Protein AF-A0A8I1MK74-F1 (afdb_monomer)

Radius of gyration: 14.46 Å; Cα contacts (8 Å, |Δi|>4): 81; chains: 1; bounding box: 32×21×44 Å

pLDDT: mean 72.02, std 16.6, range [35.06, 95.06]

Nearest PDB structures (foldseek):
  3w62-assembly1_A-2  TM=9.151E-01  e=6.098E-03  Magnetospirillum gryphiswaldense MSR-1
  3w5z-assembly1_A-2  TM=9.237E-01  e=6.098E-03  Magnetospirillum gryphiswaldense MSR-1
  3w60-assembly1_A-2  TM=9.202E-01  e=6.964E-03  Magnetospirillum gryphiswaldense MSR-1
  6ha2-assembly1_A-2  TM=9.272E-01  e=8.498E-03  Magnetospirillum gryphiswaldense
  8f6f-assembly1_B  TM=8.575E-01  e=4.997E-03  Shewanella oneidensis

Structure (mmCIF, N/CA/C/O backbone):
data_AF-A0A8I1MK74-F1
#
_entry.id   AF-A0A8I1MK74-F1
#
loop_
_atom_site.group_PDB
_atom_site.id
_atom_site.type_symbol
_atom_site.label_atom_id
_atom_site.label_alt_id
_atom_site.label_comp_id
_atom_site.label_asym_id
_atom_site.label_entity_id
_atom_site.label_seq_id
_atom_site.pdbx_PDB_ins_code
_atom_site.Cartn_x
_atom_site.Cartn_y
_atom_site.Cartn_z
_atom_site.occupancy
_atom_site.B_iso_or_equiv
_atom_site.auth_seq_id
_atom_site.auth_comp_id
_atom_site.auth_asym_id
_atom_site.auth_atom_id
_atom_site.pdbx_PDB_model_num
ATOM 1 N N . MET A 1 1 ? 17.708 -1.794 -34.197 1.00 35.06 1 MET A N 1
ATOM 2 C CA . MET A 1 1 ? 17.678 -1.656 -32.723 1.00 35.06 1 MET A CA 1
ATOM 3 C C . MET A 1 1 ? 16.644 -0.590 -32.349 1.00 35.06 1 MET A C 1
ATOM 5 O O . MET A 1 1 ? 16.993 0.560 -32.130 1.00 35.06 1 MET A O 1
ATOM 9 N N . LEU A 1 2 ? 15.353 -0.946 -32.379 1.00 39.16 2 LEU A N 1
ATOM 10 C CA . LEU A 1 2 ? 14.216 -0.016 -32.220 1.00 39.16 2 LEU A CA 1
ATOM 11 C C . LEU A 1 2 ? 13.437 -0.265 -30.912 1.00 39.16 2 LEU A C 1
ATOM 13 O O . LEU A 1 2 ? 12.263 0.054 -30.824 1.00 39.16 2 LEU A O 1
ATOM 17 N N . ILE A 1 3 ? 14.066 -0.867 -29.899 1.00 43.25 3 ILE A N 1
ATOM 18 C CA . ILE A 1 3 ? 13.377 -1.205 -28.638 1.00 43.25 3 ILE A CA 1
ATOM 19 C C . ILE A 1 3 ? 13.550 -0.088 -27.594 1.00 43.25 3 ILE A C 1
ATOM 21 O O . ILE A 1 3 ? 12.657 0.169 -26.795 1.00 43.25 3 ILE A O 1
ATOM 25 N N . LEU A 1 4 ? 14.643 0.682 -27.664 1.00 36.25 4 LEU A N 1
ATOM 26 C CA . LEU A 1 4 ? 14.938 1.716 -26.666 1.00 36.25 4 LEU A CA 1
ATOM 27 C C . LEU A 1 4 ? 14.102 3.000 -26.830 1.00 36.25 4 LEU A C 1
ATOM 29 O O . LEU A 1 4 ? 13.869 3.706 -25.855 1.00 36.25 4 LEU A O 1
ATOM 33 N N . LYS A 1 5 ? 13.631 3.312 -28.047 1.00 44.97 5 LYS A N 1
ATOM 34 C CA . LYS A 1 5 ? 12.840 4.531 -28.302 1.00 44.97 5 LYS A CA 1
ATOM 35 C C . LYS A 1 5 ? 11.390 4.419 -27.824 1.00 44.97 5 LYS A C 1
ATOM 37 O O . LYS A 1 5 ? 10.876 5.413 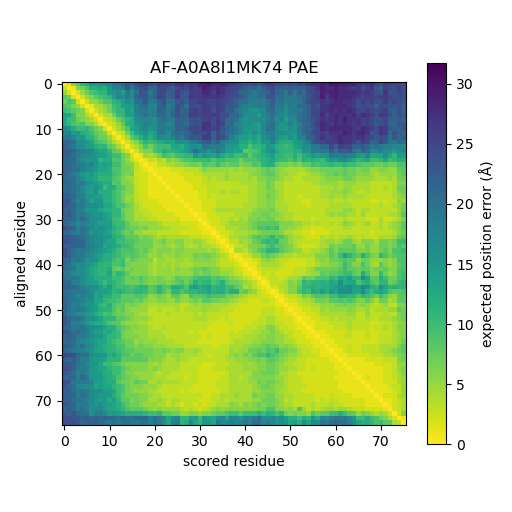-27.330 1.00 44.97 5 LYS A O 1
ATOM 42 N N . GLY A 1 6 ? 10.759 3.246 -27.926 1.00 37.25 6 GLY A N 1
ATOM 43 C CA . GLY A 1 6 ? 9.370 3.041 -27.485 1.00 37.25 6 GLY A CA 1
ATOM 44 C C . GLY A 1 6 ? 9.227 3.085 -25.962 1.00 37.25 6 GLY A C 1
ATOM 45 O O . GLY A 1 6 ? 8.430 3.858 -25.442 1.00 37.25 6 GLY A O 1
ATOM 46 N N . ALA A 1 7 ? 10.096 2.360 -25.249 1.00 44.66 7 ALA A N 1
ATOM 47 C CA . ALA A 1 7 ? 10.131 2.355 -23.785 1.00 44.66 7 ALA A CA 1
ATOM 48 C C . ALA A 1 7 ? 10.480 3.729 -23.179 1.00 44.66 7 ALA A C 1
ATOM 50 O O . ALA A 1 7 ? 10.077 4.034 -22.063 1.00 44.66 7 ALA A O 1
ATOM 51 N N . LEU A 1 8 ? 11.220 4.573 -23.910 1.00 41.84 8 LEU A N 1
ATOM 52 C CA . LEU A 1 8 ? 11.539 5.935 -23.476 1.00 41.84 8 LEU A CA 1
ATOM 53 C C . LEU A 1 8 ? 10.395 6.929 -23.744 1.00 41.84 8 LEU A C 1
ATOM 55 O O . LEU A 1 8 ? 10.271 7.900 -23.003 1.00 41.84 8 LEU A O 1
ATOM 59 N N . HIS A 1 9 ? 9.577 6.701 -24.777 1.00 42.09 9 HIS A N 1
ATOM 60 C CA . HIS A 1 9 ? 8.473 7.593 -25.150 1.00 42.09 9 HIS A CA 1
ATOM 61 C C . HIS A 1 9 ? 7.275 7.457 -24.196 1.00 42.09 9 HIS A C 1
ATOM 63 O O . HIS A 1 9 ? 6.749 8.470 -23.753 1.00 42.09 9 HIS A O 1
ATOM 69 N N . ASP A 1 10 ? 6.915 6.232 -23.793 1.00 45.78 10 ASP A N 1
ATOM 70 C CA . ASP A 1 10 ? 5.821 5.977 -22.830 1.00 45.78 10 ASP A CA 1
ATOM 71 C C . ASP A 1 10 ? 6.106 6.592 -21.444 1.00 45.78 10 ASP A C 1
ATOM 73 O O . ASP A 1 10 ? 5.237 7.158 -20.782 1.00 45.78 10 ASP A O 1
ATOM 77 N N . VAL A 1 11 ? 7.375 6.567 -21.032 1.00 46.75 11 VAL A N 1
ATOM 78 C CA . VAL A 1 11 ? 7.859 7.062 -19.733 1.00 46.75 11 VAL A CA 1
ATOM 79 C C . VAL A 1 11 ? 7.827 8.595 -19.613 1.00 46.75 11 VAL A C 1
ATOM 81 O O . VAL A 1 11 ? 7.856 9.124 -18.498 1.00 46.75 11 VAL A O 1
ATOM 84 N N . LEU A 1 12 ? 7.754 9.315 -20.736 1.00 49.44 12 LEU A N 1
ATOM 85 C CA . LEU A 1 12 ? 7.669 10.779 -20.768 1.00 49.44 12 LEU A CA 1
ATOM 86 C C . LEU A 1 12 ? 6.222 11.297 -20.667 1.00 49.44 12 LEU A C 1
ATOM 88 O O . LEU A 1 12 ? 6.036 12.431 -20.236 1.00 49.44 12 LEU A O 1
ATOM 92 N N . ASP A 1 13 ? 5.214 10.471 -20.975 1.00 50.56 13 ASP A N 1
ATOM 93 C CA . ASP A 1 13 ? 3.790 10.863 -21.003 1.00 50.56 13 ASP A CA 1
ATOM 94 C C . ASP A 1 13 ? 3.007 10.473 -19.726 1.00 50.56 13 ASP A C 1
ATOM 96 O O . ASP A 1 13 ? 1.790 10.640 -19.628 1.00 50.56 13 ASP A O 1
ATOM 100 N N . GLY A 1 14 ? 3.688 9.926 -18.711 1.00 52.41 14 GLY A N 1
ATOM 101 C CA . GLY A 1 14 ? 3.062 9.522 -17.444 1.00 52.41 14 GLY A CA 1
ATOM 102 C C . GLY A 1 14 ? 2.213 8.246 -17.524 1.00 52.41 14 GLY A C 1
ATOM 103 O O . GLY A 1 14 ? 1.531 7.905 -16.551 1.00 52.41 14 GLY A O 1
ATOM 104 N N . LYS A 1 15 ? 2.267 7.518 -18.648 1.00 52.88 15 LYS A N 1
ATOM 105 C CA . LYS A 1 15 ? 1.733 6.160 -18.777 1.00 52.88 15 LYS A CA 1
ATOM 106 C C . LYS A 1 15 ? 2.872 5.161 -18.649 1.00 52.88 15 LYS A C 1
ATOM 108 O O . LYS A 1 15 ? 3.757 5.063 -19.486 1.00 52.88 15 LYS A O 1
ATOM 113 N N . VAL A 1 16 ? 2.836 4.408 -17.561 1.00 58.75 16 VAL A N 1
ATOM 114 C CA . VAL A 1 16 ? 3.683 3.229 -17.397 1.00 58.75 16 VAL A CA 1
ATOM 115 C C . VAL A 1 16 ? 3.394 2.278 -18.560 1.00 58.75 16 VAL A C 1
ATOM 117 O O . VAL A 1 16 ? 2.220 2.041 -18.853 1.00 58.75 16 VAL A O 1
ATOM 120 N N . SER A 1 17 ? 4.430 1.753 -19.223 1.00 63.69 17 SER A N 1
ATOM 121 C CA . SER A 1 17 ? 4.239 0.735 -20.261 1.00 63.69 17 SER A CA 1
ATOM 122 C C . SER A 1 17 ? 3.426 -0.435 -19.692 1.00 63.69 17 SER A C 1
ATOM 124 O O . SER A 1 17 ? 3.530 -0.752 -18.503 1.00 63.69 17 SER A O 1
ATOM 126 N N . GLY A 1 18 ? 2.594 -1.071 -20.522 1.00 64.88 18 GLY A N 1
ATOM 127 C CA . GLY A 1 18 ? 1.660 -2.113 -20.068 1.00 64.88 18 GLY A CA 1
ATOM 128 C C . GLY A 1 18 ? 2.323 -3.228 -19.249 1.00 64.88 18 GLY A C 1
ATOM 129 O O . GLY A 1 18 ? 1.743 -3.691 -18.269 1.00 64.88 18 GLY A O 1
ATOM 130 N N . ASP A 1 19 ? 3.565 -3.579 -19.587 1.00 67.56 19 ASP A N 1
ATOM 131 C CA . ASP A 1 19 ? 4.344 -4.611 -18.898 1.00 67.56 19 ASP A CA 1
ATOM 132 C C . ASP A 1 19 ? 4.724 -4.204 -17.466 1.00 67.56 19 ASP A C 1
ATOM 134 O O . ASP A 1 19 ? 4.497 -4.959 -16.522 1.00 67.56 19 ASP A O 1
ATOM 138 N N . ILE A 1 20 ? 5.226 -2.978 -17.276 1.00 70.38 20 ILE A N 1
ATOM 139 C CA . ILE A 1 20 ? 5.594 -2.466 -15.946 1.00 70.38 20 ILE A CA 1
ATOM 140 C C . ILE A 1 20 ? 4.324 -2.252 -15.104 1.00 70.38 20 ILE A C 1
ATOM 142 O O . ILE A 1 20 ? 4.314 -2.517 -13.904 1.00 70.38 20 ILE A O 1
ATOM 146 N N . HIS A 1 21 ? 3.218 -1.826 -15.723 1.00 73.50 21 HIS A N 1
ATOM 147 C CA . HIS A 1 21 ? 1.933 -1.716 -15.033 1.00 73.50 21 HIS A CA 1
ATOM 148 C C . HIS A 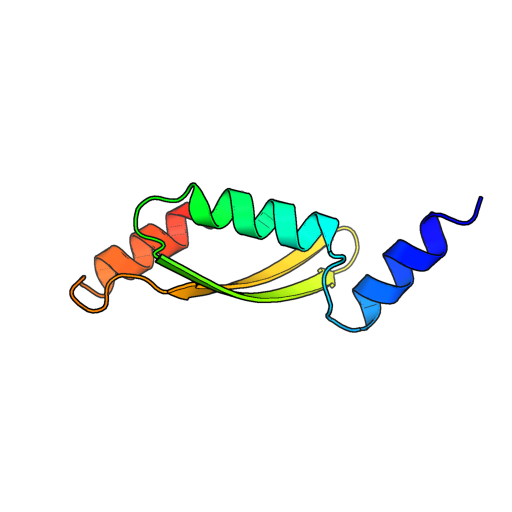1 21 ? 1.444 -3.080 -14.527 1.00 73.50 21 HIS A C 1
ATOM 150 O O . HIS A 1 21 ? 0.970 -3.179 -13.396 1.00 73.50 21 HIS A O 1
ATOM 156 N N . ALA A 1 22 ? 1.554 -4.128 -15.346 1.00 75.62 22 ALA A N 1
ATOM 157 C CA . ALA A 1 22 ? 1.174 -5.482 -14.960 1.00 75.62 22 ALA A CA 1
ATOM 158 C C . ALA A 1 22 ? 2.033 -6.007 -13.801 1.00 75.62 22 ALA A C 1
ATOM 160 O O . ALA A 1 22 ? 1.490 -6.584 -12.862 1.00 75.62 22 ALA A O 1
ATOM 161 N N . GLU A 1 23 ? 3.343 -5.750 -13.822 1.00 79.19 23 GLU A N 1
ATOM 162 C CA . GLU A 1 23 ? 4.257 -6.133 -12.741 1.00 79.19 23 GLU A CA 1
ATOM 163 C C . GLU A 1 23 ? 3.910 -5.430 -11.419 1.00 79.19 23 GLU A C 1
ATOM 165 O O . GLU A 1 23 ? 3.750 -6.083 -10.386 1.00 79.19 23 GLU A O 1
ATOM 170 N N . ILE A 1 24 ? 3.692 -4.111 -11.456 1.00 77.81 24 ILE A N 1
ATOM 171 C CA . ILE A 1 24 ? 3.294 -3.333 -10.274 1.00 77.81 24 ILE A CA 1
ATOM 172 C C . ILE A 1 24 ? 1.921 -3.787 -9.765 1.00 77.81 24 ILE A C 1
ATOM 174 O O . ILE A 1 24 ? 1.727 -3.918 -8.557 1.00 77.81 24 ILE A O 1
ATOM 178 N N . ALA A 1 25 ? 0.962 -4.047 -10.658 1.00 78.88 25 ALA A N 1
ATOM 179 C CA . ALA A 1 25 ? -0.361 -4.535 -10.280 1.00 78.88 25 ALA A CA 1
ATOM 180 C C . ALA A 1 25 ? -0.296 -5.932 -9.644 1.00 78.88 25 ALA A C 1
ATOM 182 O O . ALA A 1 25 ? -0.973 -6.173 -8.645 1.00 78.88 25 ALA A O 1
ATOM 183 N N . ALA A 1 26 ? 0.536 -6.831 -10.175 1.00 82.38 26 ALA A N 1
ATOM 184 C CA . ALA A 1 26 ? 0.745 -8.161 -9.611 1.00 82.38 26 ALA A CA 1
ATOM 185 C C . ALA A 1 26 ? 1.392 -8.083 -8.221 1.00 82.38 26 ALA A C 1
ATOM 187 O O . ALA A 1 26 ? 0.926 -8.728 -7.281 1.00 82.38 26 ALA A O 1
ATOM 188 N N . TYR A 1 27 ? 2.409 -7.231 -8.058 1.00 83.62 27 TYR A N 1
ATOM 189 C CA . TYR A 1 27 ? 3.011 -6.966 -6.754 1.00 83.62 27 TYR A CA 1
ATOM 190 C C . TYR A 1 27 ? 1.984 -6.395 -5.769 1.00 83.62 27 TYR A C 1
ATOM 192 O O . TYR A 1 27 ? 1.845 -6.895 -4.654 1.00 83.62 27 TYR A O 1
ATOM 200 N N . ALA A 1 28 ? 1.200 -5.404 -6.189 1.00 82.44 28 ALA A N 1
ATOM 201 C CA . ALA A 1 28 ? 0.176 -4.788 -5.360 1.00 82.44 28 ALA A CA 1
ATOM 202 C C . ALA A 1 28 ? -0.887 -5.791 -4.883 1.00 82.44 28 ALA A C 1
ATOM 204 O O . ALA A 1 28 ? -1.280 -5.757 -3.719 1.00 82.44 28 ALA A O 1
ATOM 205 N N . GLN A 1 29 ? -1.310 -6.713 -5.753 1.00 83.81 29 GLN A N 1
ATOM 206 C CA . GLN A 1 29 ? -2.235 -7.797 -5.403 1.00 83.81 29 GLN A CA 1
ATOM 207 C C . GLN A 1 29 ? -1.623 -8.828 -4.444 1.00 83.81 29 GLN A C 1
ATOM 209 O O . GLN A 1 29 ? -2.357 -9.493 -3.718 1.00 83.81 29 GLN A O 1
ATOM 214 N N . SER A 1 30 ? -0.293 -8.957 -4.405 1.00 85.56 30 SER A N 1
ATOM 215 C CA . SER A 1 30 ? 0.387 -9.841 -3.449 1.00 85.56 30 SER A CA 1
ATOM 216 C C . SER A 1 30 ? 0.392 -9.294 -2.013 1.00 85.56 30 SER A C 1
ATOM 218 O O . SER A 1 30 ? 0.579 -10.052 -1.058 1.00 85.56 30 SER A O 1
ATOM 220 N N . VAL A 1 31 ? 0.161 -7.989 -1.830 1.00 85.25 31 VAL A N 1
ATOM 221 C CA . VAL A 1 31 ? 0.126 -7.362 -0.505 1.00 85.25 31 VAL A CA 1
ATOM 222 C C . VAL A 1 31 ? -1.236 -7.598 0.146 1.00 85.25 31 VAL A C 1
ATOM 224 O O . VAL A 1 31 ? -2.263 -7.059 -0.266 1.00 85.25 31 VAL A O 1
ATOM 227 N N . ALA A 1 32 ? -1.236 -8.378 1.227 1.00 85.69 32 ALA A N 1
ATOM 228 C CA . ALA A 1 32 ? -2.438 -8.648 2.007 1.00 85.69 32 ALA A CA 1
ATOM 229 C C . ALA A 1 32 ? -3.109 -7.348 2.497 1.00 85.69 32 ALA A C 1
ATOM 231 O O . ALA A 1 32 ? -2.473 -6.514 3.146 1.00 85.69 32 ALA A O 1
ATOM 232 N N . GLY A 1 33 ? -4.407 -7.212 2.215 1.00 84.75 33 GLY A N 1
ATOM 233 C CA . GLY A 1 33 ? -5.223 -6.042 2.569 1.00 84.75 33 GLY A CA 1
ATOM 234 C C . GLY A 1 33 ? -5.536 -5.110 1.395 1.00 84.75 33 GLY A C 1
ATOM 235 O O . GLY A 1 33 ? -6.379 -4.225 1.533 1.00 84.75 33 GLY A O 1
ATOM 236 N N . VAL A 1 34 ? -4.917 -5.328 0.233 1.00 86.06 34 VAL A N 1
ATOM 237 C CA . VAL A 1 34 ? -5.197 -4.576 -0.996 1.00 86.06 34 VAL A CA 1
ATOM 238 C C . VAL A 1 34 ? -6.341 -5.239 -1.747 1.00 86.06 34 VAL A C 1
ATOM 240 O O . VAL A 1 34 ? -6.282 -6.422 -2.069 1.00 86.06 34 VAL A O 1
ATOM 243 N N . LYS A 1 35 ? -7.399 -4.473 -2.016 1.00 83.06 35 LYS A N 1
ATOM 244 C CA . LYS A 1 35 ? -8.596 -4.949 -2.719 1.00 83.06 35 LYS A CA 1
ATOM 245 C C . LYS A 1 35 ? -8.541 -4.657 -4.213 1.00 83.06 35 LYS A C 1
ATOM 247 O O . LYS A 1 35 ? -8.886 -5.517 -5.013 1.00 83.06 35 LYS A O 1
ATOM 252 N N . VAL A 1 36 ? -8.147 -3.438 -4.585 1.00 79.50 36 VAL A N 1
ATOM 253 C CA . VAL A 1 36 ? -8.151 -2.966 -5.979 1.00 79.50 36 VAL A CA 1
ATOM 254 C C . VAL A 1 36 ? -7.005 -1.981 -6.197 1.00 79.50 36 VAL A C 1
ATOM 256 O O . VAL A 1 36 ? -6.719 -1.158 -5.329 1.00 79.50 36 VAL A O 1
ATOM 259 N N . THR A 1 37 ? -6.378 -2.031 -7.370 1.00 77.88 37 THR A N 1
ATOM 260 C CA . THR A 1 37 ? -5.460 -1.003 -7.874 1.00 77.88 37 THR A CA 1
ATOM 261 C C . THR A 1 37 ? -6.199 -0.147 -8.906 1.00 77.88 37 THR A C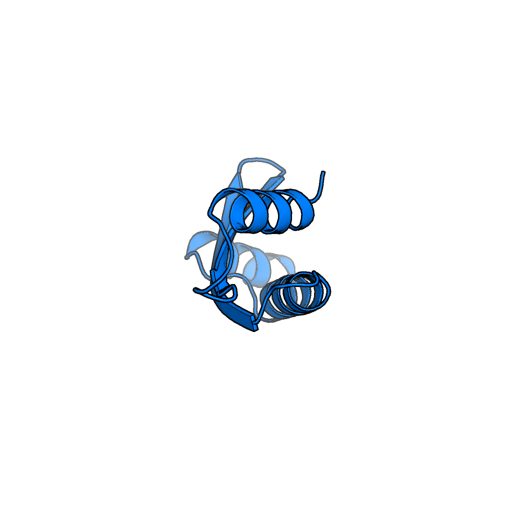 1
ATOM 263 O O . THR A 1 37 ? -6.793 -0.684 -9.836 1.00 77.88 37 THR A O 1
ATOM 266 N N . GLU A 1 38 ? -6.228 1.180 -8.739 1.00 72.44 38 GLU A N 1
ATOM 267 C CA . GLU A 1 38 ? -7.001 2.064 -9.639 1.00 72.44 38 GLU A CA 1
ATOM 268 C C . GLU A 1 38 ? -6.098 2.873 -10.571 1.00 72.44 38 GLU A C 1
ATOM 270 O O . GLU A 1 38 ? -6.213 2.803 -11.792 1.00 72.44 38 GLU A O 1
ATOM 275 N N . LYS A 1 39 ? -5.192 3.665 -9.995 1.00 70.88 39 LYS A N 1
ATOM 276 C CA . LYS A 1 39 ? -4.312 4.563 -10.745 1.00 70.88 39 LYS A CA 1
ATOM 277 C C . LYS A 1 39 ? -2.878 4.163 -1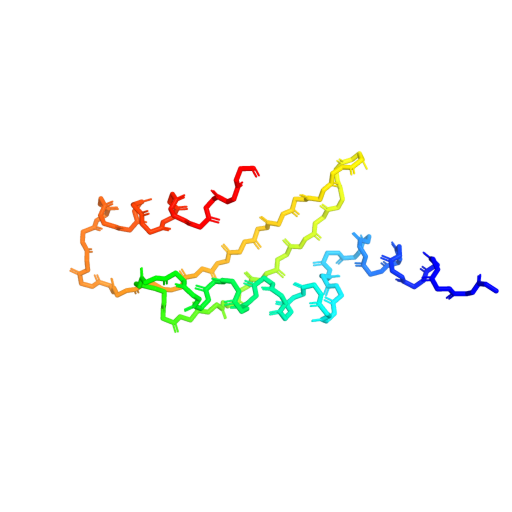0.487 1.00 70.88 39 LYS A C 1
ATOM 279 O O . LYS A 1 39 ? -2.464 4.120 -9.337 1.00 70.88 39 LYS A O 1
ATOM 284 N N . CYS A 1 40 ? -2.130 3.916 -11.552 1.00 72.38 40 CYS A N 1
ATOM 285 C CA . CYS A 1 40 ? -0.692 3.715 -11.499 1.00 72.38 40 CYS A CA 1
ATOM 286 C C . CYS A 1 40 ? -0.044 4.690 -12.482 1.00 72.38 40 CYS A C 1
ATOM 288 O O . CYS A 1 40 ? -0.279 4.627 -13.689 1.00 72.38 40 CYS A O 1
ATOM 290 N N . ARG A 1 41 ? 0.737 5.628 -11.952 1.00 70.44 41 ARG A N 1
ATOM 291 C CA . ARG A 1 41 ? 1.490 6.622 -12.717 1.00 70.44 41 ARG A CA 1
ATOM 292 C C . ARG A 1 41 ? 2.959 6.425 -12.428 1.00 70.44 41 ARG A C 1
ATOM 294 O O . ARG A 1 41 ? 3.361 6.389 -11.275 1.00 70.44 41 ARG A O 1
ATOM 301 N N . GLY A 1 42 ? 3.763 6.315 -13.470 1.00 72.75 42 GLY A N 1
ATOM 302 C CA . GLY A 1 42 ? 5.205 6.197 -13.339 1.00 72.75 42 GLY A CA 1
ATOM 303 C C . GLY A 1 42 ? 5.872 7.333 -14.077 1.00 72.75 42 GLY A C 1
ATOM 304 O O . GLY A 1 42 ? 5.430 7.734 -15.152 1.00 72.75 42 GLY A O 1
ATOM 305 N N . ARG A 1 43 ? 6.934 7.858 -13.481 1.00 69.81 43 ARG A N 1
ATOM 306 C CA . ARG A 1 43 ? 7.788 8.872 -14.086 1.00 69.81 43 ARG A CA 1
ATOM 307 C C . ARG A 1 43 ? 9.241 8.518 -13.842 1.00 69.81 43 ARG A C 1
ATOM 309 O O . ARG A 1 43 ? 9.608 8.017 -12.778 1.00 69.81 43 ARG A O 1
ATOM 316 N N . ARG A 1 44 ? 10.098 8.828 -14.805 1.00 67.94 44 ARG A N 1
ATOM 317 C CA . ARG A 1 44 ? 11.543 8.710 -14.611 1.00 67.94 44 ARG A CA 1
ATOM 318 C C . ARG A 1 44 ? 12.056 9.875 -13.776 1.00 67.94 44 ARG A C 1
ATOM 320 O O . ARG A 1 44 ? 11.688 11.021 -14.014 1.00 67.94 44 ARG A O 1
ATOM 327 N N . SER A 1 45 ? 12.936 9.584 -12.830 1.00 68.06 45 SER A N 1
ATOM 328 C CA . SER A 1 45 ? 13.636 10.585 -12.031 1.00 68.06 45 SER A CA 1
ATOM 329 C C . SER A 1 45 ? 15.130 10.289 -12.073 1.00 68.06 45 SER A C 1
ATOM 331 O O . SER A 1 45 ? 15.631 9.425 -11.353 1.00 68.06 45 SER A O 1
ATOM 333 N N . GLY A 1 46 ? 15.844 10.973 -12.972 1.00 74.69 46 GLY A N 1
ATOM 334 C CA . GLY A 1 46 ? 17.260 10.714 -13.240 1.00 74.69 46 GLY A CA 1
ATOM 335 C C . GLY A 1 46 ? 17.499 9.279 -13.728 1.00 74.69 46 GLY A C 1
ATOM 336 O O . GLY A 1 46 ? 16.982 8.865 -14.770 1.00 74.69 46 GLY A O 1
ATOM 337 N N . ILE A 1 47 ? 18.284 8.517 -12.964 1.00 73.50 47 ILE A N 1
ATOM 338 C CA . ILE A 1 47 ? 18.546 7.090 -13.220 1.00 73.50 47 ILE A CA 1
ATOM 339 C C . ILE A 1 47 ? 17.471 6.158 -12.643 1.00 73.50 47 ILE A C 1
ATOM 341 O O . ILE A 1 47 ? 17.455 4.982 -12.988 1.00 73.50 47 ILE A O 1
ATOM 345 N 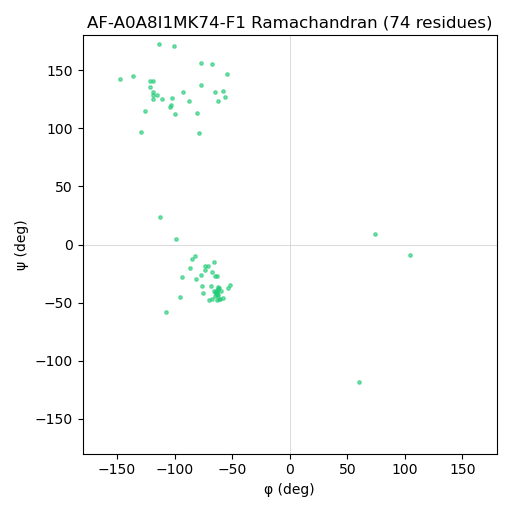N . GLY A 1 48 ? 16.583 6.669 -11.787 1.00 66.06 48 GLY A N 1
ATOM 346 C CA . GLY A 1 48 ? 15.542 5.892 -11.121 1.00 66.06 48 GLY A CA 1
ATOM 347 C C . GLY A 1 48 ? 14.163 6.039 -11.761 1.00 66.06 48 GLY A C 1
ATOM 348 O O . GLY A 1 48 ? 13.923 6.902 -12.614 1.00 66.06 48 GLY A O 1
ATOM 349 N N . PHE A 1 49 ? 13.235 5.206 -11.302 1.00 71.00 49 PHE 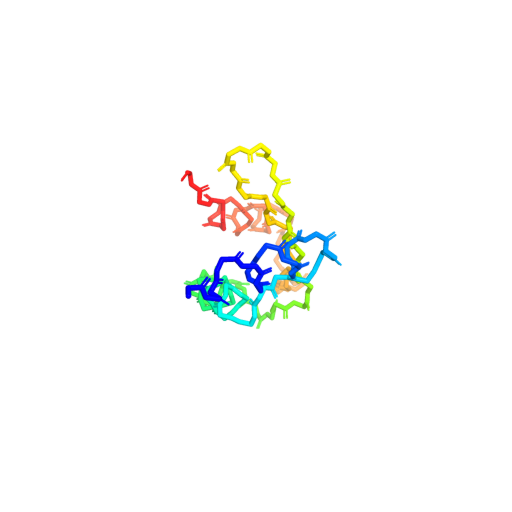A N 1
ATOM 350 C CA . PHE A 1 49 ? 11.822 5.252 -11.662 1.00 71.00 49 PHE A CA 1
ATOM 351 C C . PHE A 1 49 ? 10.998 5.503 -10.398 1.00 71.00 49 PHE A C 1
ATOM 353 O O . PHE A 1 49 ? 11.224 4.864 -9.375 1.00 71.00 49 PHE A O 1
ATOM 360 N N . ILE A 1 50 ? 10.080 6.465 -10.452 1.00 74.06 50 ILE A N 1
ATOM 361 C CA . ILE A 1 50 ? 9.154 6.769 -9.360 1.00 74.06 50 ILE A CA 1
ATOM 362 C C . ILE A 1 50 ? 7.767 6.355 -9.819 1.00 74.06 50 ILE A C 1
ATOM 364 O O . ILE A 1 50 ? 7.301 6.823 -10.858 1.00 74.06 50 ILE A O 1
ATOM 368 N N . VAL A 1 51 ? 7.113 5.514 -9.024 1.00 76.19 51 VAL A N 1
ATOM 369 C CA . VAL A 1 51 ? 5.744 5.059 -9.260 1.00 76.19 51 VAL A CA 1
ATOM 370 C C . VAL A 1 51 ? 4.846 5.571 -8.147 1.00 76.19 51 VAL A C 1
ATOM 372 O O . VAL A 1 51 ? 5.120 5.371 -6.968 1.00 76.19 51 VAL A O 1
ATOM 375 N N . GLU A 1 52 ? 3.750 6.200 -8.541 1.00 78.69 52 GLU A N 1
ATOM 376 C CA . GLU A 1 52 ? 2.620 6.530 -7.690 1.00 78.69 52 GLU A CA 1
ATOM 377 C C . GLU A 1 52 ? 1.488 5.552 -8.003 1.00 78.69 52 GLU A C 1
ATOM 379 O O . GLU A 1 52 ? 0.994 5.499 -9.134 1.00 78.69 52 GLU A O 1
ATOM 384 N N . ILE A 1 53 ? 1.079 4.771 -7.003 1.00 79.88 53 ILE A N 1
ATOM 385 C CA . ILE A 1 53 ? -0.037 3.834 -7.111 1.00 79.88 53 ILE A CA 1
ATOM 386 C C . ILE A 1 53 ? -1.119 4.156 -6.084 1.00 79.88 53 ILE A C 1
ATOM 388 O O . ILE A 1 53 ? -0.836 4.428 -4.919 1.00 79.88 53 ILE A O 1
ATOM 392 N N . HIS A 1 54 ? -2.373 4.128 -6.526 1.00 84.00 54 HIS A N 1
ATOM 393 C CA . HIS A 1 54 ? -3.547 4.249 -5.675 1.00 84.00 54 HIS A CA 1
ATOM 394 C C . HIS A 1 54 ? -4.160 2.870 -5.478 1.00 84.00 54 HIS A C 1
ATOM 396 O O . HIS A 1 54 ? -4.574 2.217 -6.444 1.00 84.00 54 HIS A O 1
ATOM 402 N N . VAL A 1 55 ? -4.230 2.456 -4.217 1.00 86.19 55 VAL A N 1
ATOM 403 C CA . VAL A 1 55 ? -4.783 1.169 -3.810 1.00 86.19 55 VAL A CA 1
ATOM 404 C C . VAL A 1 55 ? -5.979 1.373 -2.902 1.00 86.19 55 VAL A C 1
ATOM 406 O O . VAL A 1 55 ? -5.989 2.254 -2.044 1.00 86.19 55 VAL A O 1
ATOM 409 N N . TRP A 1 56 ? -6.987 0.541 -3.097 1.00 87.56 56 TRP A N 1
ATOM 410 C CA . TRP A 1 56 ? -8.149 0.469 -2.235 1.00 87.56 56 TRP A CA 1
ATOM 411 C C . TRP A 1 56 ? -7.915 -0.597 -1.176 1.00 87.56 56 TRP A C 1
ATOM 413 O O . TRP A 1 56 ? -7.536 -1.727 -1.488 1.00 87.56 56 TRP A O 1
ATOM 423 N N . VAL A 1 57 ? -8.177 -0.234 0.071 1.00 89.25 57 VAL A N 1
ATOM 424 C CA . VAL A 1 57 ? -8.178 -1.137 1.224 1.00 89.25 57 VAL A CA 1
ATOM 425 C C . VAL A 1 57 ? -9.601 -1.247 1.766 1.00 89.25 57 VAL A C 1
ATOM 427 O O . VAL A 1 57 ? -10.512 -0.566 1.291 1.00 89.25 57 VAL A O 1
ATOM 430 N N . ASP A 1 58 ? -9.828 -2.139 2.725 1.00 91.38 58 ASP A N 1
ATOM 431 C CA . ASP A 1 58 ? -11.133 -2.215 3.379 1.00 91.38 58 ASP A CA 1
ATOM 432 C C . ASP A 1 58 ? -11.446 -0.897 4.118 1.00 91.38 58 ASP A C 1
ATOM 434 O O . ASP A 1 58 ? -10.653 -0.504 4.966 1.00 91.38 58 ASP A O 1
ATOM 438 N N . PRO A 1 59 ? -12.566 -0.205 3.839 1.00 88.88 59 PRO A N 1
ATOM 439 C CA . PRO A 1 59 ? -12.896 1.047 4.522 1.00 88.88 59 PRO A CA 1
ATOM 440 C C . PRO A 1 59 ? -13.176 0.876 6.023 1.00 88.88 59 PRO A C 1
ATOM 442 O O . PRO A 1 59 ? -13.213 1.872 6.740 1.00 88.88 59 PRO A O 1
ATOM 445 N N . ALA A 1 60 ? -13.392 -0.353 6.502 1.00 95.06 60 ALA A N 1
ATOM 446 C CA . ALA A 1 60 ? -13.632 -0.639 7.912 1.00 95.06 60 ALA A CA 1
ATOM 447 C C . ALA A 1 60 ? -12.346 -0.733 8.754 1.00 95.06 60 ALA A C 1
ATOM 449 O O . ALA A 1 60 ? -12.444 -0.797 9.980 1.00 95.06 60 ALA A O 1
ATOM 450 N N . ILE A 1 61 ? -11.155 -0.756 8.140 1.00 93.19 61 ILE A N 1
ATOM 451 C CA . ILE A 1 61 ? -9.894 -0.798 8.897 1.00 93.19 61 ILE A CA 1
ATOM 452 C C . ILE A 1 61 ? -9.551 0.575 9.466 1.00 93.19 61 ILE A C 1
ATOM 454 O O . ILE A 1 61 ? -9.938 1.622 8.945 1.00 93.19 61 ILE A O 1
ATOM 458 N N . SER A 1 62 ? -8.762 0.575 10.532 1.00 94.81 62 SER A N 1
ATOM 459 C CA . SER A 1 62 ? -8.228 1.802 11.105 1.00 94.81 62 SER A CA 1
ATOM 460 C C . SER A 1 62 ? -7.221 2.480 10.168 1.00 94.81 62 SER A C 1
ATOM 462 O O . SER A 1 62 ? -6.528 1.845 9.370 1.00 94.81 62 SER A O 1
ATOM 464 N N . VAL A 1 63 ? -7.057 3.796 10.331 1.00 90.88 63 VAL A N 1
ATOM 465 C CA . VAL A 1 63 ? -6.022 4.578 9.628 1.00 90.88 63 VAL A CA 1
ATOM 466 C C . VAL A 1 63 ? -4.628 3.975 9.843 1.00 90.88 63 VAL A C 1
ATOM 468 O O . VAL A 1 63 ? -3.828 3.912 8.912 1.00 90.88 63 VAL A O 1
ATOM 471 N N . TYR A 1 64 ? -4.350 3.470 11.050 1.00 91.75 64 TYR A N 1
ATOM 472 C CA . TYR A 1 64 ? -3.088 2.807 11.372 1.00 91.75 64 TYR A CA 1
ATOM 473 C C . TYR A 1 64 ? -2.857 1.549 10.523 1.00 91.75 64 TYR A C 1
ATOM 475 O O . TYR A 1 64 ? -1.784 1.391 9.943 1.00 91.75 64 TYR A O 1
ATOM 483 N N . GLU A 1 65 ? -3.863 0.683 10.397 1.00 90.00 65 GLU A N 1
ATOM 484 C CA . GLU A 1 65 ? -3.788 -0.512 9.548 1.00 90.00 65 GLU A CA 1
ATOM 485 C C . GLU A 1 65 ? -3.609 -0.142 8.072 1.00 90.00 65 GLU A C 1
ATOM 487 O O . GLU A 1 65 ? -2.787 -0.749 7.383 1.00 90.00 65 GLU A O 1
ATOM 492 N N . GLY A 1 66 ? -4.284 0.914 7.607 1.00 88.94 66 GLY A N 1
ATOM 493 C CA . GLY A 1 66 ? -4.073 1.476 6.272 1.00 88.94 66 GLY A CA 1
ATOM 494 C C . GLY A 1 66 ? -2.622 1.917 6.039 1.00 88.94 66 GLY A C 1
ATOM 495 O O . GLY A 1 66 ? -2.018 1.552 5.028 1.00 88.94 66 GLY A O 1
ATOM 496 N N . HIS A 1 67 ? -2.014 2.625 6.998 1.00 88.31 67 HIS A N 1
ATOM 497 C CA . HIS A 1 67 ? -0.595 2.994 6.928 1.00 88.31 67 HIS A CA 1
ATOM 498 C C . HIS A 1 67 ? 0.331 1.773 6.910 1.00 88.31 67 HIS A C 1
ATOM 500 O O . HIS A 1 67 ? 1.313 1.774 6.170 1.00 88.31 67 HIS A O 1
ATOM 506 N N . GLN A 1 68 ? 0.025 0.720 7.674 1.00 90.19 68 GLN A N 1
ATOM 507 C CA . GLN A 1 68 ? 0.810 -0.519 7.657 1.00 90.19 68 GLN A CA 1
ATOM 508 C C . GLN A 1 68 ? 0.760 -1.209 6.289 1.00 90.19 68 GLN A C 1
ATOM 510 O O . GLN A 1 68 ? 1.790 -1.676 5.805 1.00 90.19 68 GLN A O 1
ATOM 515 N N . ILE A 1 69 ? -0.404 -1.240 5.634 1.00 86.75 69 ILE A N 1
ATOM 516 C CA . ILE A 1 69 ? -0.536 -1.758 4.262 1.00 86.75 69 ILE A CA 1
ATOM 517 C C . ILE A 1 69 ? 0.290 -0.901 3.289 1.00 86.75 69 ILE A C 1
ATOM 519 O O . ILE A 1 69 ? 1.040 -1.441 2.476 1.00 86.75 69 ILE A O 1
ATOM 523 N N . GLY A 1 70 ? 0.237 0.428 3.422 1.00 84.25 70 GLY A N 1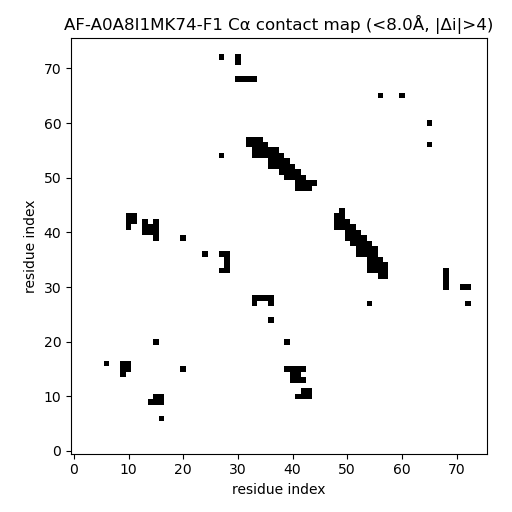
ATOM 524 C CA . GLY A 1 70 ? 1.059 1.349 2.630 1.00 84.25 70 GLY A CA 1
ATOM 525 C C . GLY A 1 70 ? 2.569 1.172 2.845 1.00 84.25 70 GLY A C 1
ATOM 526 O O . GLY A 1 70 ? 3.339 1.233 1.890 1.00 84.25 70 GLY A O 1
ATOM 527 N N . HIS A 1 71 ? 3.015 0.892 4.073 1.00 84.56 71 HIS A N 1
ATOM 528 C CA . HIS A 1 71 ? 4.416 0.561 4.347 1.00 84.56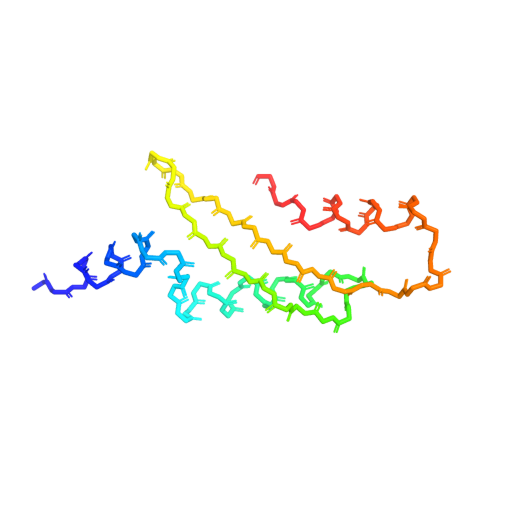 71 HIS A CA 1
ATOM 529 C C . HIS A 1 71 ? 4.838 -0.761 3.707 1.00 84.56 71 HIS A C 1
ATOM 531 O O . HIS A 1 71 ? 5.929 -0.833 3.152 1.00 84.56 71 HIS A O 1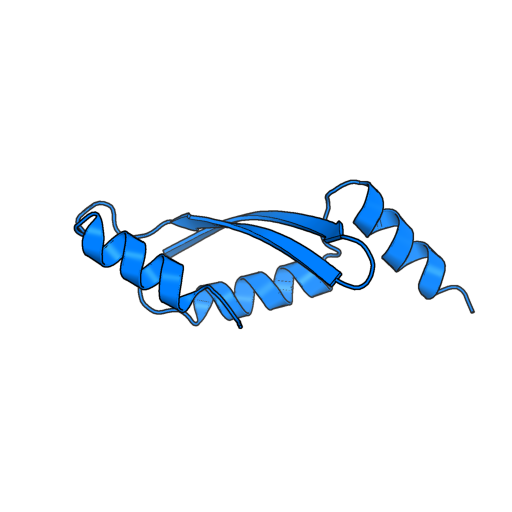
ATOM 537 N N . LYS A 1 72 ? 3.978 -1.786 3.731 1.00 83.44 72 LYS A N 1
ATOM 538 C CA . LYS A 1 72 ? 4.257 -3.084 3.093 1.00 83.44 72 LYS A CA 1
ATOM 539 C C . LYS A 1 72 ? 4.374 -2.991 1.569 1.00 83.44 72 LYS A C 1
ATOM 541 O O . LYS A 1 72 ? 5.077 -3.799 0.980 1.00 83.44 72 LYS A O 1
ATOM 546 N N . MET A 1 73 ? 3.709 -2.010 0.957 1.00 76.25 73 MET A N 1
ATOM 547 C CA . MET A 1 73 ? 3.819 -1.683 -0.471 1.00 76.25 73 MET A CA 1
ATOM 548 C C . MET A 1 73 ? 5.132 -0.994 -0.849 1.00 76.25 73 MET A C 1
ATOM 550 O O . MET A 1 73 ? 5.506 -0.983 -2.021 1.00 76.25 73 MET A O 1
ATOM 554 N N . LYS A 1 74 ? 5.814 -0.357 0.109 1.00 72.69 74 LYS A N 1
ATOM 555 C CA . LYS A 1 74 ? 7.032 0.395 -0.173 1.00 72.69 74 LYS A CA 1
ATOM 556 C C . LYS A 1 74 ? 8.197 -0.584 -0.320 1.00 72.69 74 LYS A C 1
ATOM 558 O O . LYS A 1 74 ? 8.795 -1.002 0.667 1.00 72.69 74 LYS A O 1
ATOM 563 N N . ILE A 1 75 ? 8.504 -0.940 -1.564 1.00 58.03 75 ILE A N 1
ATOM 564 C CA . ILE A 1 75 ? 9.735 -1.648 -1.925 1.00 58.03 75 ILE A CA 1
ATOM 565 C C . ILE A 1 75 ? 10.917 -0.711 -1.619 1.00 58.03 75 ILE A C 1
ATOM 567 O O . ILE A 1 75 ? 10.861 0.478 -1.947 1.00 58.03 75 ILE A O 1
ATOM 571 N N . GLY A 1 76 ? 11.930 -1.232 -0.922 1.00 45.44 76 GLY A N 1
ATOM 572 C CA . GLY A 1 76 ? 13.201 -0.543 -0.665 1.00 45.44 76 GLY A CA 1
ATOM 573 C C . GLY A 1 76 ? 14.076 -0.456 -1.905 1.00 45.44 76 GLY A C 1
ATOM 574 O O . GLY A 1 76 ? 14.052 -1.420 -2.700 1.00 45.44 76 GLY A O 1
#

Secondary structure (DSSP, 8-state):
--SHHHHHHHTTTT---HHHHHHHHHHHHHSTTEEEEEEEEEEEETTEEEEEEEEEE-TTS-HHHHHHHHHHH---

Foldseek 3Di:
DPPVVVCVVCQVVFHHPPVVVVVLQVLLVVQPFFDDKDDWTWHDDPPDIDIDTDTDGPPPDDPVVVVVSVVVSDDD

Sequence (76 aa):
MLILKGALHDVLDGKVSGDIHAEIAAYAQSVAGVKVTEKCRGRRSGIGFIVEIHVWVDPAISVYEGHQIGHKMKIG

Mean predicted aligned error: 9.49 Å

Solvent-accessible surface area (backbone atoms only — not comparable to full-atom values): 4672 Å² total; per-residue (Å²): 140,78,66,69,61,57,65,54,53,36,40,74,72,45,42,47,51,70,67,60,45,50,52,52,50,54,54,49,62,70,41,79,68,49,75,46,80,79,50,70,37,28,40,70,53,91,95,47,77,49,74,51,73,44,71,39,57,65,86,86,56,52,72,68,57,53,50,52,46,54,54,74,67,58,78,129